Protein AF-A0A1T4MPG1-F1 (afdb_monomer_lite)

pLDDT: mean 83.13, std 18.58, range [31.44, 98.69]

Secondary structure (DSSP, 8-state):
---------------------PPP------HHHH-EEEEEEEEEEEESSEE--EEEEEEEEEE-TTS-EEEEEEEE--TT-SS-EEEEEEEEPPPTTSEEEEEEEEEEEEEETTEEEEEEEEEEEEEETTEEEEEEEEEEEETTEEEEEEEEEEEEE-

Foldseek 3Di:
DDDDDDDDDDDDDDDDDDPPPPDPPPPPDPQVVVFAKFAFWFCWKQKVHTDHIGHGWMWGWDADPVRFIWIKTPFDDDPPAQWTKMAIFPRWDADPQQWTKDKGWQRIWIQHPNDIDGFIWMKTWGDDPQKTKIWTWTWDDDPHDTIIIIIIIIGGGD

Organism: Porphyromonas cangingivalis (NCBI:txid36874)

Sequence (158 aa):
MKLLLFLLSLLPLTLKATPHNPAPSAVIVVTDSLVGRYDGALTRVHMNEDKAPIAGVSSVVSELSDGLLRIQIPPFKVGSMPGAVTVDARGIKVGQDGKFGQKCKDIVKIKIMGLPMSYDGEIVGRFDDGRLIYTVTVRGKIAFKSFVNITTFEGQRS

Radius of gyration: 27.81 Å; chains: 1; bounding box: 76×64×80 Å

Structure (mmCIF, N/CA/C/O backbone):
data_AF-A0A1T4MPG1-F1
#
_entry.id   AF-A0A1T4MPG1-F1
#
loop_
_atom_site.group_PDB
_atom_site.id
_atom_site.type_symbol
_atom_site.label_atom_id
_atom_site.label_alt_id
_atom_site.label_comp_id
_atom_site.label_asym_id
_atom_site.label_entity_id
_atom_site.label_seq_id
_atom_site.pdbx_PDB_ins_code
_atom_site.Cartn_x
_atom_site.Cartn_y
_atom_site.Cartn_z
_atom_site.occupancy
_atom_site.B_iso_or_equiv
_atom_site.auth_seq_id
_atom_site.auth_comp_id
_atom_site.auth_asym_id
_atom_site.auth_atom_id
_atom_site.pdbx_PDB_model_num
ATOM 1 N N . MET A 1 1 ? -52.567 53.173 65.049 1.00 42.06 1 MET A N 1
ATOM 2 C CA . MET A 1 1 ? -51.589 52.306 64.355 1.00 42.06 1 MET A CA 1
ATOM 3 C C . MET A 1 1 ? -52.118 51.974 62.965 1.00 42.06 1 MET A C 1
ATOM 5 O O . MET A 1 1 ? -53.047 51.191 62.850 1.00 42.06 1 MET A O 1
ATOM 9 N N . LYS A 1 2 ? -51.583 52.626 61.928 1.00 44.91 2 LYS A N 1
ATOM 10 C CA . LYS A 1 2 ? -51.773 52.285 60.510 1.00 44.91 2 LYS A CA 1
ATOM 11 C C . LYS A 1 2 ? -50.369 52.232 59.910 1.00 44.91 2 LYS A C 1
ATOM 13 O O . LYS A 1 2 ? -49.687 53.247 59.869 1.00 44.91 2 LYS A O 1
ATOM 18 N N . LEU A 1 3 ? -49.936 51.029 59.568 1.00 31.44 3 LEU A N 1
ATOM 19 C CA . LEU A 1 3 ? -48.623 50.659 59.041 1.00 31.44 3 LEU A CA 1
ATOM 20 C C . LEU A 1 3 ? -48.910 49.384 58.219 1.00 31.44 3 LEU A C 1
ATOM 22 O O . LEU A 1 3 ? -49.664 48.549 58.704 1.00 31.44 3 LEU A O 1
ATOM 26 N N . LEU A 1 4 ? -48.457 49.137 56.997 1.00 39.34 4 LEU A N 1
ATOM 27 C CA . LEU A 1 4 ? -47.388 49.695 56.181 1.00 39.34 4 LEU A CA 1
ATOM 28 C C . LEU A 1 4 ? -47.703 49.286 54.721 1.00 39.34 4 LEU A C 1
ATOM 30 O O . LEU A 1 4 ? -48.181 48.173 54.494 1.00 39.34 4 LEU A O 1
ATOM 34 N N . LEU A 1 5 ? -47.442 50.160 53.743 1.00 38.06 5 LEU A N 1
ATOM 35 C CA . LEU A 1 5 ? -47.439 49.817 52.314 1.00 38.06 5 LEU A CA 1
ATOM 36 C C . LEU A 1 5 ? -46.368 48.743 52.039 1.00 38.06 5 LEU A C 1
ATOM 38 O O . LEU A 1 5 ? -45.201 48.954 52.362 1.00 38.06 5 LEU A O 1
ATOM 42 N N . PHE A 1 6 ? -46.737 47.639 51.386 1.00 41.72 6 PHE A N 1
ATOM 43 C CA . PHE A 1 6 ? -45.778 46.707 50.784 1.00 41.72 6 PHE A CA 1
ATOM 44 C C . PHE A 1 6 ? -45.406 47.208 49.383 1.00 41.72 6 PHE A C 1
ATOM 46 O O . PHE A 1 6 ? -46.203 47.116 48.450 1.00 41.72 6 PHE A O 1
ATOM 53 N N . LEU A 1 7 ? -44.198 47.758 49.240 1.00 39.00 7 LEU A N 1
ATOM 54 C CA . LEU A 1 7 ? -43.586 48.033 47.940 1.00 39.00 7 LEU A CA 1
ATOM 55 C C . LEU A 1 7 ? -42.934 46.739 47.422 1.00 39.00 7 LEU A C 1
ATOM 57 O O . LEU A 1 7 ? -41.990 46.233 48.026 1.00 39.00 7 LEU A O 1
ATOM 61 N N . LEU A 1 8 ? -43.439 46.213 46.304 1.00 42.81 8 LEU A N 1
ATOM 62 C CA . LEU A 1 8 ? -42.801 45.154 45.520 1.00 42.81 8 LEU A CA 1
ATOM 63 C C . LEU A 1 8 ? -41.535 45.729 44.855 1.00 42.81 8 LEU A C 1
ATOM 65 O O . LEU A 1 8 ? -41.642 46.507 43.908 1.00 42.81 8 LEU A O 1
ATOM 69 N N . SER A 1 9 ? -40.340 45.361 45.320 1.00 49.03 9 SER A N 1
ATOM 70 C CA . SER A 1 9 ? -39.100 45.591 44.571 1.00 49.03 9 SER A CA 1
ATOM 71 C C . SER A 1 9 ? -38.749 44.336 43.766 1.00 49.03 9 SER A C 1
ATOM 73 O O . SER A 1 9 ? -38.453 43.275 44.313 1.00 49.03 9 SER A O 1
ATOM 75 N N . LEU A 1 10 ? -38.822 44.451 42.436 1.00 47.56 10 LEU A N 1
ATOM 76 C CA . LEU A 1 10 ? -38.343 43.429 41.507 1.00 47.56 10 LEU A CA 1
ATOM 77 C C . LEU A 1 10 ? -36.810 43.350 41.566 1.00 47.56 10 LEU A C 1
ATOM 79 O O . LEU A 1 10 ? -36.121 44.323 41.266 1.00 47.56 10 LEU A O 1
ATOM 83 N N . LEU A 1 11 ? -36.283 42.172 41.899 1.00 47.53 11 LEU A N 1
ATOM 84 C CA . LEU A 1 11 ? -34.877 41.819 41.696 1.00 47.53 11 LEU A CA 1
ATOM 85 C C . LEU A 1 11 ? -34.651 41.454 40.213 1.00 47.53 11 LEU A C 1
ATOM 87 O O . LEU A 1 11 ? -35.382 40.602 39.702 1.00 47.53 11 LEU A O 1
ATOM 91 N N . PRO A 1 12 ? -33.641 41.996 39.511 1.00 51.34 12 PRO A N 1
ATOM 92 C CA . PRO A 1 12 ? -33.265 41.468 38.204 1.00 51.34 12 PRO A CA 1
ATOM 93 C C . PRO A 1 12 ? -32.453 40.170 38.367 1.00 51.34 12 PRO A C 1
ATOM 95 O O . PRO A 1 12 ? -31.341 40.178 38.898 1.00 51.34 12 PRO A O 1
ATOM 98 N N . LEU A 1 13 ? -32.998 39.046 37.888 1.00 44.28 13 LEU A N 1
ATOM 99 C CA . LEU A 1 13 ? -32.242 37.805 37.687 1.00 44.28 13 LEU A CA 1
ATOM 100 C C . LEU A 1 13 ? -31.206 38.031 36.578 1.00 44.28 13 LEU A C 1
ATOM 102 O O . LEU A 1 13 ? -31.565 38.257 35.424 1.00 44.28 13 LEU A O 1
ATOM 106 N N . THR A 1 14 ? -29.919 37.922 36.901 1.00 50.94 14 THR A N 1
ATOM 107 C CA . THR A 1 14 ? -28.866 37.820 35.886 1.00 50.94 14 THR A CA 1
ATOM 108 C C . THR A 1 14 ? -28.607 36.340 35.589 1.00 50.94 14 THR A C 1
ATOM 110 O O . THR A 1 14 ? -28.060 35.613 36.416 1.00 50.94 14 THR A O 1
ATOM 113 N N . LEU A 1 15 ? -29.018 35.857 34.409 1.00 49.00 15 LEU A N 1
ATOM 114 C CA . LEU A 1 15 ? -28.588 34.545 33.918 1.00 49.00 15 LEU A CA 1
ATOM 115 C C . LEU A 1 15 ? -27.144 34.657 33.410 1.00 49.00 15 LEU A C 1
ATOM 117 O O . LEU A 1 15 ? -26.887 35.250 32.364 1.00 49.00 15 LEU A O 1
ATOM 121 N N . LYS A 1 16 ? -26.192 34.057 34.130 1.00 46.25 16 LYS A N 1
ATOM 122 C CA . LYS A 1 16 ? -24.874 33.738 33.568 1.00 46.25 16 LYS A CA 1
ATOM 123 C C . LYS A 1 16 ? -25.043 32.568 32.600 1.00 46.25 16 LYS A C 1
ATOM 125 O O . LYS A 1 16 ? -25.292 31.447 33.033 1.00 46.25 16 LYS A O 1
ATOM 130 N N . ALA A 1 17 ? -24.882 32.820 31.304 1.00 52.03 17 ALA A N 1
ATOM 131 C CA . ALA A 1 17 ? -24.650 31.754 30.340 1.00 52.03 17 ALA A CA 1
ATOM 132 C C . ALA A 1 17 ? -23.298 31.101 30.666 1.00 52.03 17 ALA A C 1
ATOM 134 O O . ALA A 1 17 ? -22.252 31.750 30.603 1.00 52.03 17 ALA A O 1
ATOM 135 N N . THR A 1 18 ? -23.310 29.833 31.067 1.00 60.75 18 THR A N 1
ATOM 136 C CA . THR A 1 18 ? -22.100 29.013 31.082 1.00 60.75 18 THR A CA 1
ATOM 137 C C . THR A 1 18 ? -21.641 28.806 29.638 1.00 60.75 18 THR A C 1
ATOM 139 O O . THR A 1 18 ? -22.478 28.551 28.769 1.00 60.75 18 THR A O 1
ATOM 142 N N . PRO A 1 19 ? -20.335 28.907 29.338 1.00 47.84 19 PRO A N 1
ATOM 143 C CA . PRO A 1 19 ? -19.840 28.503 28.034 1.00 47.84 19 PRO A CA 1
ATOM 144 C C . PRO A 1 19 ? -20.169 27.019 27.848 1.00 47.84 19 PRO A C 1
ATOM 146 O O . PRO A 1 19 ? -19.723 26.170 28.622 1.00 47.84 19 PRO A O 1
ATOM 149 N N . HIS A 1 20 ? -20.990 26.718 26.842 1.00 50.19 20 HIS A N 1
ATOM 150 C CA . HIS A 1 20 ? -21.161 25.362 26.350 1.00 50.19 20 HIS A CA 1
ATOM 151 C C . HIS A 1 20 ? -19.819 24.953 25.756 1.00 50.19 20 HIS A C 1
ATOM 153 O O . HIS A 1 20 ? -19.484 25.326 24.636 1.00 50.19 20 HIS A O 1
ATOM 159 N N . ASN A 1 21 ? -19.011 24.263 26.550 1.00 56.56 21 ASN A N 1
ATOM 160 C CA . ASN A 1 21 ? -17.857 23.560 26.035 1.00 56.56 21 ASN A CA 1
ATOM 161 C C . ASN A 1 21 ? -18.437 22.367 25.261 1.00 56.56 21 ASN A C 1
ATOM 163 O O . ASN A 1 21 ? -19.018 21.493 25.915 1.00 56.56 21 ASN A O 1
ATOM 167 N N . PRO A 1 22 ? -18.379 22.306 23.915 1.00 56.09 22 PRO A N 1
ATOM 168 C CA . PRO A 1 22 ? -18.668 21.048 23.257 1.00 56.09 22 PRO A CA 1
ATOM 169 C C . PRO A 1 22 ? -17.661 20.041 23.814 1.00 56.09 22 PRO A C 1
ATOM 171 O O . PRO A 1 22 ? -16.447 20.227 23.707 1.00 56.09 22 PRO A O 1
ATOM 174 N N . ALA A 1 23 ? -18.173 19.006 24.483 1.00 58.72 23 ALA A N 1
ATOM 175 C CA . ALA A 1 23 ? -17.385 17.829 24.805 1.00 58.72 23 ALA A CA 1
ATOM 176 C C . ALA A 1 23 ? -16.661 17.377 23.522 1.00 58.72 23 ALA A C 1
ATOM 178 O O . ALA A 1 23 ? -17.233 17.521 22.435 1.00 58.72 23 ALA A O 1
ATOM 179 N N . PRO A 1 24 ? -15.413 16.884 23.615 1.00 49.25 24 PRO A N 1
ATOM 180 C CA . PRO A 1 24 ? -14.663 16.472 22.439 1.00 49.25 24 PRO A CA 1
ATOM 181 C C . PRO A 1 24 ? -15.529 15.510 21.636 1.00 49.25 24 PRO A C 1
ATOM 183 O O . PRO A 1 24 ? -16.023 14.528 22.192 1.00 49.25 24 PRO A O 1
ATOM 186 N N . SER A 1 25 ? -15.756 15.826 20.357 1.00 54.66 25 SER A N 1
ATOM 187 C CA . SER A 1 25 ? -16.447 14.928 19.440 1.00 54.66 25 SER A CA 1
ATOM 188 C C . SER A 1 25 ? -15.811 13.556 19.587 1.00 54.66 25 SER A C 1
ATOM 190 O O . SER A 1 25 ? -14.635 13.380 19.258 1.00 54.66 25 SER A O 1
ATOM 192 N N . ALA A 1 26 ? -16.564 12.609 20.143 1.00 49.31 26 ALA A N 1
ATOM 193 C CA . ALA A 1 26 ? -16.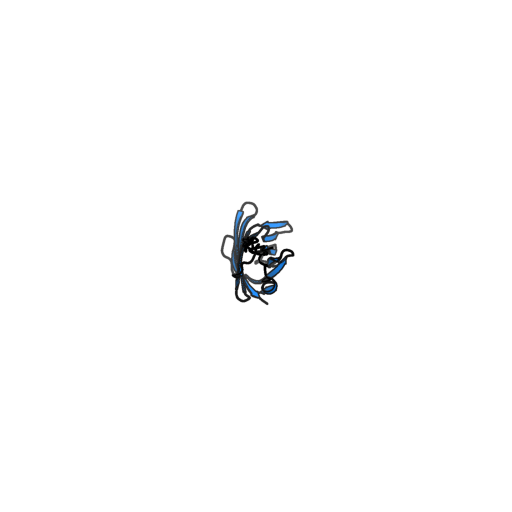137 11.230 20.195 1.00 49.31 26 ALA A CA 1
ATOM 194 C C . ALA A 1 26 ? -15.800 10.825 18.757 1.00 49.31 26 ALA A C 1
ATOM 196 O O . ALA A 1 26 ? -16.632 10.934 17.854 1.00 49.31 26 ALA A O 1
ATOM 197 N N . VAL A 1 27 ? -14.551 10.424 18.532 1.00 47.84 27 VAL A N 1
ATOM 198 C CA . VAL A 1 27 ? -14.139 9.744 17.308 1.00 47.84 27 VAL A CA 1
ATOM 199 C C . VAL A 1 27 ? -14.812 8.376 17.376 1.00 47.84 27 VAL A C 1
ATOM 201 O O . VAL A 1 27 ? -14.271 7.429 17.935 1.00 47.84 27 VAL A O 1
ATOM 204 N N . ILE A 1 28 ? -16.065 8.303 16.930 1.00 46.50 28 ILE A N 1
ATOM 205 C CA . ILE A 1 28 ? -16.837 7.064 16.925 1.00 46.50 28 ILE A CA 1
ATOM 206 C C . ILE A 1 28 ? -16.284 6.199 15.791 1.00 46.50 28 ILE A C 1
ATOM 208 O O . ILE A 1 28 ? -16.567 6.440 14.623 1.00 46.50 28 ILE A O 1
ATOM 212 N N . VAL A 1 29 ? -15.420 5.255 16.168 1.00 50.12 29 VAL A N 1
ATOM 213 C CA . VAL A 1 29 ? -15.364 3.860 15.701 1.00 50.12 29 VAL A CA 1
ATOM 214 C C . VAL A 1 29 ? -15.915 3.641 14.284 1.00 50.12 29 VAL A C 1
ATOM 216 O O . VAL A 1 29 ? -16.982 3.070 14.085 1.00 50.12 29 VAL A O 1
ATOM 219 N N . VAL A 1 30 ? -15.169 4.087 13.274 1.00 55.78 30 VAL A N 1
ATOM 220 C CA . VAL A 1 30 ? -15.274 3.532 11.909 1.00 55.78 30 VAL A CA 1
ATOM 221 C C . VAL A 1 30 ? -14.231 2.416 11.724 1.00 55.78 30 VAL A C 1
ATOM 223 O O . VAL A 1 30 ? -14.314 1.638 10.780 1.00 55.78 30 VAL A O 1
ATOM 226 N N . THR A 1 31 ? -13.280 2.269 12.655 1.00 58.22 31 THR A N 1
ATOM 227 C CA . THR A 1 31 ? -12.103 1.392 12.548 1.00 58.22 31 THR A CA 1
ATOM 228 C C . THR A 1 31 ? -12.450 -0.095 12.454 1.00 58.22 31 THR A C 1
ATOM 230 O O . THR A 1 31 ? -11.947 -0.747 11.540 1.00 58.22 31 THR A O 1
ATOM 233 N N . ASP A 1 32 ? -13.374 -0.620 13.266 1.00 63.50 32 ASP A N 1
ATOM 234 C CA . ASP A 1 32 ? -13.774 -2.045 13.223 1.00 63.50 32 ASP A CA 1
ATOM 235 C C . ASP A 1 32 ? -14.306 -2.488 11.850 1.00 63.50 32 ASP A C 1
ATOM 237 O O . ASP A 1 32 ? -14.058 -3.604 11.382 1.00 63.50 32 ASP A O 1
ATOM 241 N N . SER A 1 33 ? -15.015 -1.596 11.152 1.00 80.94 33 SER A N 1
ATOM 242 C CA . SER A 1 33 ? -15.526 -1.886 9.809 1.00 80.94 33 SER A CA 1
ATOM 243 C C . SER A 1 33 ? -14.431 -1.897 8.736 1.00 80.94 33 SER A C 1
ATOM 245 O O . SER A 1 33 ? -14.623 -2.505 7.686 1.00 80.94 33 SER A O 1
ATOM 247 N N . LEU A 1 34 ? -13.281 -1.268 8.998 1.00 92.12 34 LEU A N 1
ATOM 248 C CA . LEU A 1 34 ? -12.166 -1.139 8.057 1.00 92.12 34 LEU A CA 1
ATOM 249 C C . LEU A 1 34 ? -11.053 -2.162 8.315 1.00 92.12 34 LEU A C 1
ATOM 251 O O . LEU A 1 34 ? -10.333 -2.523 7.382 1.00 92.12 34 LEU A O 1
ATOM 255 N N . VAL A 1 35 ? -10.905 -2.630 9.557 1.00 94.56 35 VAL A N 1
ATOM 256 C CA . VAL A 1 35 ? -9.919 -3.643 9.955 1.00 94.56 35 VAL A CA 1
ATOM 257 C C . VAL A 1 35 ? -10.209 -4.971 9.263 1.00 94.56 35 VAL A C 1
ATOM 259 O O . VAL A 1 35 ? -11.340 -5.450 9.223 1.00 94.56 35 VAL A O 1
ATOM 262 N N . GLY A 1 36 ? -9.178 -5.601 8.714 1.00 95.56 36 GLY A N 1
ATOM 263 C CA . GLY A 1 36 ? -9.318 -6.879 8.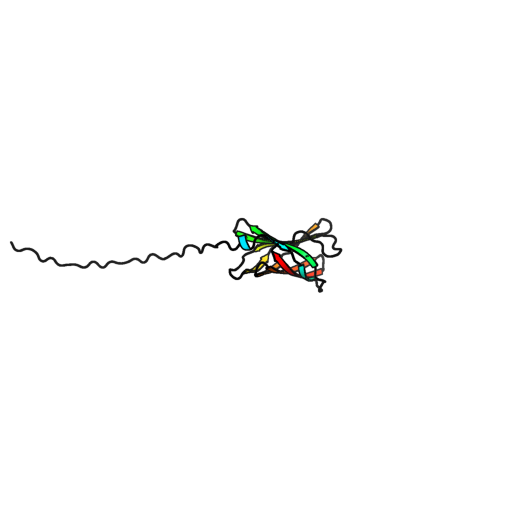033 1.00 95.56 36 GLY A CA 1
ATOM 264 C C . GLY A 1 36 ? -8.308 -7.072 6.918 1.00 95.56 36 GLY A C 1
ATOM 265 O O . GLY A 1 36 ? -7.384 -6.281 6.720 1.00 95.56 36 GLY A O 1
ATOM 266 N N . ARG A 1 37 ? -8.492 -8.167 6.189 1.00 97.19 37 ARG A N 1
ATOM 267 C CA . ARG A 1 37 ? -7.694 -8.510 5.020 1.00 97.19 37 ARG A CA 1
ATOM 268 C C . ARG A 1 37 ? -8.440 -8.093 3.758 1.00 97.19 37 ARG A C 1
ATOM 270 O O . ARG A 1 37 ? -9.640 -8.311 3.653 1.00 97.19 37 ARG A O 1
ATOM 277 N N . TYR A 1 38 ? -7.703 -7.509 2.825 1.00 98.00 38 TYR A N 1
ATOM 278 C CA . TYR A 1 38 ? -8.172 -7.130 1.504 1.00 98.00 38 TYR A CA 1
ATOM 279 C C . TYR A 1 38 ? -7.340 -7.892 0.482 1.00 98.00 38 TYR A C 1
ATOM 281 O O . TYR A 1 38 ? -6.137 -7.643 0.364 1.00 98.00 38 TYR A O 1
ATOM 289 N N . ASP A 1 39 ? -7.957 -8.831 -0.223 1.00 97.69 39 ASP A N 1
ATOM 290 C CA . ASP A 1 39 ? -7.310 -9.603 -1.279 1.00 97.69 39 ASP A CA 1
ATOM 291 C C . ASP A 1 39 ? -7.477 -8.890 -2.625 1.00 97.69 39 ASP A C 1
ATOM 293 O O . ASP A 1 39 ? -8.557 -8.401 -2.966 1.00 97.69 39 ASP A O 1
ATOM 297 N N . GLY A 1 40 ? -6.392 -8.784 -3.390 1.00 96.75 40 GLY A N 1
ATOM 298 C CA . GLY A 1 40 ? -6.400 -7.989 -4.608 1.00 96.75 40 GLY A CA 1
ATOM 299 C C . GLY A 1 40 ? -5.105 -8.031 -5.409 1.00 96.75 40 GLY A C 1
ATOM 300 O O . GLY A 1 40 ? -4.472 -9.079 -5.583 1.00 96.75 40 GLY A O 1
ATOM 301 N N . ALA A 1 41 ? -4.739 -6.876 -5.957 1.00 96.94 41 ALA A N 1
ATOM 302 C CA . ALA A 1 41 ? -3.608 -6.729 -6.857 1.00 96.94 41 ALA A CA 1
ATOM 303 C C . ALA A 1 41 ? -2.934 -5.363 -6.713 1.00 96.94 41 ALA A C 1
ATOM 305 O O . ALA A 1 41 ? -3.542 -4.373 -6.308 1.00 96.94 41 ALA A O 1
ATOM 306 N N . LEU A 1 42 ? -1.671 -5.300 -7.128 1.00 96.75 42 LEU A N 1
ATOM 307 C CA . LEU A 1 42 ? -1.012 -4.048 -7.468 1.00 96.75 42 LEU A CA 1
ATOM 308 C C . LEU A 1 42 ? -1.350 -3.727 -8.926 1.00 96.75 42 LEU A C 1
ATOM 310 O O . LEU A 1 42 ? -0.710 -4.250 -9.839 1.00 96.75 42 LEU A O 1
ATOM 314 N N . THR A 1 43 ? -2.394 -2.924 -9.139 1.00 97.00 43 THR A N 1
ATOM 315 C CA . THR A 1 43 ? -2.951 -2.591 -10.463 1.00 97.00 43 THR A CA 1
ATOM 316 C C . THR A 1 43 ? -2.075 -1.614 -11.237 1.00 97.00 43 THR A C 1
ATOM 318 O O . THR A 1 43 ? -2.063 -1.630 -12.466 1.00 97.00 43 THR A O 1
ATOM 321 N N . ARG A 1 44 ? -1.272 -0.816 -10.526 1.00 95.44 44 ARG A N 1
ATOM 322 C CA . ARG A 1 44 ? -0.210 0.009 -11.104 1.00 95.44 44 ARG A CA 1
ATOM 323 C C . ARG A 1 44 ? 1.093 -0.249 -10.376 1.00 95.44 44 ARG A C 1
ATOM 325 O O . ARG A 1 44 ? 1.139 -0.161 -9.152 1.00 95.44 44 ARG A O 1
ATOM 332 N N . VAL A 1 45 ? 2.159 -0.486 -11.133 1.00 92.19 45 VAL A N 1
ATOM 333 C CA . VAL A 1 45 ? 3.523 -0.587 -10.613 1.00 92.19 45 VAL A CA 1
ATOM 334 C C . VAL A 1 45 ? 4.434 0.225 -11.523 1.00 92.19 45 VAL A C 1
ATOM 336 O O . VAL A 1 45 ? 4.676 -0.151 -12.664 1.00 92.19 45 VAL A O 1
ATOM 339 N N . HIS A 1 46 ? 4.949 1.339 -11.017 1.00 90.12 46 HIS A N 1
ATOM 340 C CA . HIS A 1 46 ? 5.939 2.164 -11.697 1.00 90.12 46 HIS A CA 1
ATOM 341 C C . HIS A 1 46 ? 7.232 2.161 -10.885 1.00 90.12 46 HIS A C 1
ATOM 343 O O . HIS A 1 46 ? 7.224 2.488 -9.699 1.00 90.12 46 HIS A O 1
ATOM 349 N N . MET A 1 47 ? 8.349 1.792 -11.506 1.00 85.44 47 MET A N 1
ATOM 350 C CA . MET A 1 47 ? 9.691 1.809 -10.911 1.00 85.44 47 MET A CA 1
ATOM 351 C C . MET A 1 47 ? 10.669 2.397 -11.924 1.00 85.44 47 MET A C 1
ATOM 353 O O . MET A 1 47 ? 11.395 1.659 -12.588 1.00 85.44 47 MET A O 1
ATOM 357 N N . ASN A 1 48 ? 10.657 3.723 -12.076 1.00 83.25 48 ASN A N 1
ATOM 358 C CA . ASN A 1 48 ? 11.258 4.481 -13.192 1.00 83.25 48 ASN A CA 1
ATOM 359 C C . ASN A 1 48 ? 10.650 4.192 -14.578 1.00 83.25 48 ASN A C 1
ATOM 361 O O . ASN A 1 48 ? 10.696 5.048 -15.453 1.00 83.25 48 ASN A O 1
ATOM 365 N N . GLU A 1 49 ? 10.076 3.009 -14.764 1.00 86.69 49 GLU A N 1
ATOM 366 C CA . GLU A 1 49 ? 9.293 2.583 -15.917 1.00 86.69 49 GLU A CA 1
ATOM 367 C C . GLU A 1 49 ? 8.075 1.788 -15.437 1.00 86.69 49 GLU A C 1
ATOM 369 O O . GLU A 1 49 ? 8.085 1.224 -14.332 1.00 86.69 49 GLU A O 1
ATOM 374 N N . ASP A 1 50 ? 7.028 1.751 -16.256 1.00 91.06 50 ASP A N 1
ATOM 375 C CA . ASP A 1 50 ? 5.832 0.976 -15.946 1.00 91.06 50 ASP A CA 1
ATOM 376 C C . ASP A 1 50 ? 6.118 -0.527 -16.044 1.00 91.06 50 ASP A C 1
ATOM 378 O O . ASP A 1 50 ? 6.856 -1.010 -16.906 1.00 91.06 50 ASP A O 1
ATOM 382 N N . LYS A 1 51 ? 5.540 -1.275 -15.108 1.00 88.88 51 LYS A N 1
ATOM 383 C CA . LYS A 1 51 ? 5.647 -2.727 -14.996 1.00 88.88 51 LYS A CA 1
ATOM 384 C C . LYS A 1 51 ? 4.265 -3.354 -15.099 1.00 88.88 51 LYS A C 1
ATOM 386 O O . LYS A 1 51 ? 3.246 -2.697 -14.889 1.00 88.88 51 LYS A O 1
ATOM 391 N N . ALA A 1 52 ? 4.248 -4.650 -15.399 1.00 91.00 52 ALA A N 1
ATOM 392 C CA . ALA A 1 52 ? 3.018 -5.423 -15.377 1.00 91.00 52 ALA A CA 1
ATOM 393 C C . ALA A 1 52 ? 2.384 -5.403 -13.968 1.00 91.00 52 ALA A C 1
ATOM 395 O O . ALA A 1 52 ? 3.121 -5.438 -12.973 1.00 91.00 52 ALA A O 1
ATOM 396 N N . PRO A 1 53 ? 1.042 -5.378 -13.874 1.00 93.06 53 PRO A N 1
ATOM 397 C CA . PRO A 1 53 ? 0.334 -5.543 -12.611 1.00 93.06 53 PRO A CA 1
ATOM 398 C C . PRO A 1 53 ? 0.705 -6.845 -11.895 1.00 93.06 53 PRO A C 1
ATOM 400 O O . PRO A 1 53 ? 1.057 -7.842 -12.528 1.00 93.06 53 PRO A O 1
ATOM 403 N N . ILE A 1 54 ? 0.582 -6.851 -10.567 1.00 92.56 54 ILE A N 1
ATOM 404 C CA . ILE A 1 54 ? 0.904 -8.014 -9.727 1.00 92.56 54 ILE A CA 1
ATOM 405 C C . ILE A 1 54 ? -0.364 -8.470 -9.013 1.00 92.56 54 ILE A C 1
ATOM 407 O O . ILE A 1 54 ? -0.836 -7.799 -8.100 1.00 92.56 54 ILE A O 1
ATOM 411 N N . ALA A 1 55 ? -0.918 -9.605 -9.435 1.00 93.75 55 ALA A N 1
ATOM 412 C CA . ALA A 1 55 ? -2.107 -10.201 -8.830 1.00 93.75 55 ALA A CA 1
ATOM 413 C C . ALA A 1 55 ? -1.778 -11.022 -7.571 1.00 93.75 55 ALA A C 1
ATOM 415 O O . ALA A 1 55 ? -0.623 -11.381 -7.335 1.00 93.75 55 ALA A O 1
ATOM 416 N N . GLY A 1 56 ? -2.806 -11.348 -6.782 1.00 92.25 56 GLY A N 1
ATOM 417 C CA . GLY A 1 56 ? -2.674 -12.204 -5.598 1.00 92.25 56 GLY A CA 1
ATOM 418 C C . GLY A 1 56 ? -1.926 -11.534 -4.444 1.00 92.25 56 GLY A C 1
ATOM 419 O O . GLY A 1 56 ? -1.284 -12.210 -3.643 1.00 92.25 56 GLY A O 1
ATOM 420 N N . VAL A 1 57 ? -1.973 -10.202 -4.383 1.00 94.56 57 VAL A N 1
ATOM 421 C CA . VAL A 1 57 ? -1.383 -9.408 -3.304 1.00 94.56 57 VAL A CA 1
ATOM 422 C C . VAL A 1 57 ? -2.479 -9.067 -2.310 1.00 94.56 57 VAL A C 1
ATOM 424 O O . VAL A 1 57 ? -3.594 -8.735 -2.703 1.00 94.56 57 VAL A O 1
ATOM 427 N N . SER A 1 58 ? -2.154 -9.101 -1.022 1.00 96.62 58 SER A N 1
ATOM 428 C CA . SER A 1 58 ? -3.124 -8.797 0.025 1.00 96.62 58 SER A CA 1
ATOM 429 C C . SER A 1 58 ? -2.625 -7.689 0.926 1.00 96.62 58 SER A C 1
ATOM 431 O O . SER A 1 58 ? -1.482 -7.717 1.388 1.00 96.62 58 SER A O 1
ATOM 433 N N . SER A 1 59 ? -3.510 -6.740 1.197 1.00 98.00 59 SER A N 1
ATOM 434 C CA . SER A 1 59 ? -3.301 -5.689 2.181 1.00 98.00 59 SER A CA 1
ATOM 435 C C . SER A 1 59 ? -4.043 -6.048 3.463 1.00 98.00 59 SER A C 1
ATOM 437 O O . SER A 1 59 ? -5.191 -6.482 3.436 1.00 98.00 59 SER A O 1
ATOM 439 N N . VAL A 1 60 ? -3.389 -5.878 4.601 1.00 97.94 60 VAL A N 1
ATOM 440 C CA . VAL A 1 60 ? -3.948 -6.091 5.932 1.00 97.94 60 VAL A CA 1
ATOM 441 C C . VAL A 1 60 ? -4.077 -4.738 6.608 1.00 97.94 60 VAL A C 1
ATOM 443 O O . VAL A 1 60 ? -3.105 -3.988 6.710 1.00 97.94 60 VAL A O 1
ATOM 446 N N . VAL A 1 61 ? -5.282 -4.439 7.072 1.00 97.50 61 VAL A N 1
ATOM 447 C CA . VAL A 1 61 ? -5.601 -3.254 7.859 1.00 97.50 61 VAL A CA 1
ATOM 448 C C . VAL A 1 61 ? -5.794 -3.687 9.303 1.00 97.50 61 VAL A C 1
ATOM 450 O O . VAL A 1 61 ? -6.598 -4.573 9.583 1.00 97.50 61 VAL A O 1
ATOM 453 N N . SER A 1 62 ? -5.059 -3.067 10.218 1.00 96.00 62 SER A N 1
ATOM 454 C CA . SER A 1 62 ? -5.157 -3.310 11.659 1.00 96.00 62 SER A CA 1
ATOM 455 C C . SER A 1 62 ? -5.228 -1.991 12.415 1.00 96.00 62 SER A C 1
ATOM 457 O O . SER A 1 62 ? -4.619 -1.010 11.991 1.00 96.00 62 SER A O 1
ATOM 459 N N . GLU A 1 63 ? -5.902 -1.978 13.555 1.00 94.19 63 GLU A N 1
ATOM 460 C CA . GLU A 1 63 ? -5.922 -0.826 14.455 1.00 94.19 63 GLU A CA 1
ATOM 461 C C . GLU A 1 63 ? -4.666 -0.793 15.345 1.00 94.19 63 GLU A C 1
ATOM 463 O O . GLU A 1 63 ? -4.119 -1.831 15.731 1.00 94.19 63 GL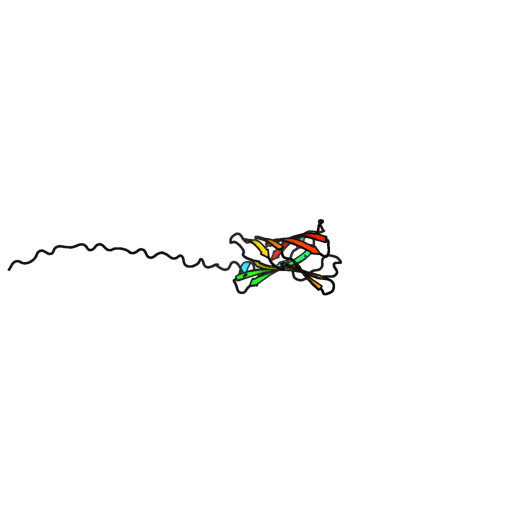U A O 1
ATOM 468 N N . LEU A 1 64 ? -4.164 0.409 15.622 1.00 91.38 64 LEU A N 1
ATOM 469 C CA . LEU A 1 64 ? -3.099 0.688 16.583 1.00 91.38 64 LEU A CA 1
ATOM 470 C C . LEU A 1 64 ? -3.708 1.134 17.920 1.00 91.38 64 LEU A C 1
ATOM 472 O O . LEU A 1 64 ? -4.864 1.531 17.995 1.00 91.38 64 LEU A O 1
ATOM 476 N N . SER A 1 65 ? -2.915 1.121 18.992 1.00 83.69 65 SER A N 1
ATOM 477 C CA . SER A 1 65 ? -3.386 1.448 20.349 1.00 83.69 65 SER A CA 1
ATOM 478 C C . SER A 1 65 ? -3.944 2.868 20.521 1.00 83.69 65 SER A C 1
ATOM 480 O O . SER A 1 65 ? -4.597 3.145 21.520 1.00 83.69 65 SER A O 1
ATOM 482 N N . ASP A 1 66 ? -3.653 3.776 19.590 1.00 84.81 66 ASP A N 1
ATOM 483 C CA . ASP A 1 66 ? -4.131 5.162 19.556 1.00 84.81 66 ASP A CA 1
ATOM 484 C C . ASP A 1 66 ? -5.375 5.358 18.663 1.00 84.81 66 ASP A C 1
ATOM 486 O O . ASP A 1 66 ? -5.785 6.494 18.421 1.00 84.81 66 ASP A O 1
ATOM 490 N N . GLY A 1 67 ? -5.972 4.268 18.164 1.00 84.44 67 GLY A N 1
ATOM 491 C CA . GLY A 1 67 ? -7.130 4.288 17.264 1.00 84.44 67 GLY A CA 1
ATOM 492 C C . GLY A 1 67 ? -6.790 4.645 15.813 1.00 84.44 67 GLY A C 1
ATOM 493 O O . GLY A 1 67 ? -7.686 4.779 14.980 1.00 84.44 67 GLY A O 1
ATOM 494 N N . LEU A 1 68 ? -5.506 4.820 15.476 1.00 92.69 68 LEU A N 1
ATOM 495 C CA . LEU A 1 68 ? -5.069 5.010 14.094 1.00 92.69 68 LEU A CA 1
ATOM 496 C C . LEU A 1 68 ? -4.894 3.667 13.390 1.00 92.69 68 LEU A C 1
ATOM 498 O O . LEU A 1 68 ? -4.628 2.638 14.009 1.00 92.69 68 LEU A O 1
ATOM 502 N N . LEU A 1 69 ? -4.985 3.669 12.063 1.00 95.31 69 LEU A N 1
ATOM 503 C CA . LEU A 1 69 ? -4.830 2.442 11.293 1.00 95.31 69 LEU A CA 1
ATOM 504 C C . LEU A 1 69 ? -3.375 2.193 10.892 1.00 95.31 69 LEU A C 1
ATOM 506 O O . LEU A 1 69 ? -2.561 3.099 10.688 1.00 95.31 69 LEU A O 1
ATOM 510 N N . ARG A 1 70 ? -3.062 0.917 10.717 1.00 96.88 70 ARG A N 1
ATOM 511 C CA . ARG A 1 70 ? -1.888 0.421 10.012 1.00 96.88 70 ARG A CA 1
ATOM 512 C C . ARG A 1 70 ? -2.359 -0.329 8.774 1.00 96.88 70 ARG A C 1
ATOM 514 O O . ARG A 1 70 ? -3.187 -1.224 8.891 1.00 96.88 70 ARG A O 1
ATOM 521 N N . ILE A 1 71 ? -1.823 0.033 7.613 1.00 97.94 71 ILE A N 1
ATOM 522 C CA . ILE A 1 71 ? -2.099 -0.598 6.318 1.00 97.94 71 ILE A CA 1
ATOM 523 C C . ILE A 1 71 ? -0.809 -1.265 5.855 1.00 97.94 71 ILE A C 1
ATOM 525 O O . ILE A 1 71 ? 0.205 -0.593 5.649 1.00 97.94 71 ILE A O 1
ATOM 529 N N . GLN A 1 72 ? -0.834 -2.587 5.720 1.00 97.75 72 GLN A N 1
ATOM 530 C CA . GLN A 1 72 ? 0.356 -3.378 5.450 1.00 97.75 72 GLN A CA 1
ATOM 531 C C . GLN A 1 72 ? 0.149 -4.336 4.278 1.00 97.75 72 GLN A C 1
ATOM 533 O O . GLN A 1 72 ? -0.754 -5.160 4.320 1.00 97.75 72 GLN A O 1
ATOM 538 N N . ILE A 1 73 ? 1.064 -4.340 3.308 1.00 97.12 73 ILE A N 1
ATOM 539 C CA . ILE A 1 73 ? 1.269 -5.511 2.445 1.00 97.12 73 ILE A CA 1
ATOM 540 C C . ILE A 1 73 ? 2.398 -6.331 3.073 1.00 97.12 73 ILE A C 1
ATOM 542 O O . ILE A 1 73 ? 3.522 -5.817 3.164 1.00 97.12 73 ILE A O 1
ATOM 546 N N . PRO A 1 74 ? 2.136 -7.571 3.534 1.00 93.06 74 PRO A N 1
ATOM 547 C CA . PRO A 1 74 ? 3.172 -8.468 4.037 1.00 93.06 74 PRO A CA 1
ATOM 548 C C . PRO A 1 74 ? 4.291 -8.696 3.009 1.00 93.06 74 PRO A C 1
ATOM 550 O O . PRO A 1 74 ? 4.096 -8.421 1.827 1.00 93.06 74 PRO A O 1
ATOM 553 N N . PRO A 1 75 ? 5.457 -9.219 3.422 1.00 90.12 75 PRO A N 1
ATOM 554 C CA . PRO A 1 75 ? 6.573 -9.445 2.512 1.00 90.12 75 PRO A CA 1
ATOM 555 C C . PRO A 1 75 ? 6.160 -10.204 1.242 1.00 90.12 75 PRO A C 1
ATOM 557 O O . PRO A 1 75 ? 5.700 -11.342 1.314 1.00 90.12 75 PRO A O 1
ATOM 560 N N . PHE A 1 76 ? 6.368 -9.587 0.082 1.00 87.06 76 PHE A N 1
ATOM 561 C CA . PHE A 1 76 ? 6.109 -10.177 -1.230 1.00 87.06 76 PHE A CA 1
ATOM 562 C C . PHE A 1 76 ? 7.319 -9.992 -2.146 1.00 87.06 76 PHE A C 1
ATOM 564 O O . PHE A 1 76 ? 8.180 -9.140 -1.908 1.00 87.06 76 PHE A O 1
ATOM 571 N N . LYS A 1 77 ? 7.419 -10.816 -3.191 1.00 82.19 77 LYS A N 1
ATOM 572 C CA . LYS A 1 77 ? 8.485 -10.719 -4.194 1.00 82.19 77 LYS A CA 1
ATOM 573 C C . LYS A 1 77 ? 7.926 -10.194 -5.505 1.00 82.19 77 LYS A C 1
ATOM 575 O O . LYS A 1 77 ? 6.863 -10.618 -5.946 1.00 82.19 77 LYS A O 1
ATOM 580 N N . VAL A 1 78 ? 8.684 -9.308 -6.138 1.00 77.06 78 VAL A N 1
ATOM 581 C CA . VAL A 1 78 ? 8.394 -8.801 -7.479 1.00 77.06 78 VAL A CA 1
ATOM 582 C C . VAL A 1 78 ? 9.364 -9.458 -8.452 1.00 77.06 78 VAL A C 1
ATOM 584 O O . VAL A 1 78 ? 10.566 -9.200 -8.392 1.00 77.06 78 VAL A O 1
ATOM 587 N N . GLY A 1 79 ? 8.856 -10.326 -9.328 1.00 75.00 79 GLY A N 1
ATOM 588 C CA . GLY A 1 79 ? 9.679 -11.070 -10.285 1.00 75.00 79 GLY A CA 1
ATOM 589 C C . GLY A 1 79 ? 10.873 -11.767 -9.618 1.00 75.00 79 GLY A C 1
ATOM 590 O O . GLY A 1 79 ? 10.732 -12.410 -8.579 1.00 75.00 79 GLY A O 1
ATOM 591 N N . SER A 1 80 ? 12.062 -11.588 -10.195 1.00 76.06 80 SER A N 1
ATOM 592 C CA . SER A 1 80 ? 13.316 -12.192 -9.717 1.00 76.06 80 SER A CA 1
ATOM 593 C C . SER A 1 80 ? 14.073 -11.336 -8.691 1.00 76.06 80 SER A C 1
ATOM 595 O O . SER A 1 80 ? 15.287 -11.481 -8.551 1.00 76.06 80 SER A O 1
ATOM 597 N N . MET A 1 81 ? 13.403 -10.408 -7.995 1.00 72.19 81 MET A N 1
ATOM 598 C CA . MET A 1 81 ? 14.077 -9.534 -7.033 1.00 72.19 81 MET A CA 1
ATOM 599 C C . MET A 1 81 ? 14.743 -10.371 -5.917 1.00 72.19 81 MET A C 1
ATOM 601 O O . MET A 1 81 ? 14.082 -11.219 -5.307 1.00 72.19 81 MET A O 1
ATOM 605 N N . PRO A 1 82 ? 16.032 -10.134 -5.593 1.00 70.12 82 PRO A N 1
ATOM 606 C CA . PRO A 1 82 ? 16.784 -10.914 -4.598 1.00 70.12 82 PRO A CA 1
ATOM 607 C C . PRO A 1 82 ? 16.355 -10.638 -3.143 1.00 70.12 82 PRO A C 1
ATOM 609 O O . PRO A 1 82 ? 17.049 -11.004 -2.197 1.00 70.12 82 PRO A O 1
ATOM 612 N N . GLY A 1 83 ? 15.216 -9.975 -2.954 1.00 80.62 83 GLY A N 1
ATOM 613 C CA . GLY A 1 83 ? 14.694 -9.521 -1.680 1.00 80.62 83 GLY A CA 1
ATOM 614 C C . GLY A 1 83 ? 13.176 -9.445 -1.700 1.00 80.62 83 GLY A C 1
ATOM 615 O O . GLY A 1 83 ? 12.564 -9.353 -2.764 1.00 80.62 83 GLY A O 1
ATOM 616 N N . ALA A 1 84 ? 12.575 -9.490 -0.514 1.00 86.62 84 ALA A N 1
ATOM 617 C CA . ALA A 1 84 ? 11.155 -9.211 -0.354 1.00 86.62 84 ALA A CA 1
ATOM 618 C C . ALA A 1 84 ? 10.937 -7.714 -0.113 1.00 86.62 84 ALA A C 1
ATOM 620 O O . ALA A 1 84 ? 11.757 -7.047 0.529 1.00 86.62 84 ALA A O 1
ATOM 621 N N . VAL A 1 85 ? 9.813 -7.219 -0.613 1.00 88.50 85 VAL A N 1
ATOM 622 C CA . VAL A 1 85 ? 9.308 -5.867 -0.399 1.00 88.50 85 VAL A CA 1
ATOM 623 C C . VAL A 1 85 ? 8.143 -5.951 0.576 1.00 88.50 85 VAL A C 1
ATOM 625 O O . VAL A 1 85 ? 7.340 -6.875 0.523 1.00 88.50 85 VAL A O 1
ATOM 628 N N . THR A 1 86 ? 8.065 -5.003 1.496 1.00 93.56 86 THR A N 1
ATOM 629 C CA . THR A 1 86 ? 6.935 -4.821 2.411 1.00 93.56 86 THR A CA 1
ATOM 630 C C . THR A 1 86 ? 6.448 -3.388 2.274 1.00 93.56 86 THR A C 1
ATOM 632 O O . THR A 1 86 ? 7.267 -2.472 2.187 1.00 93.56 86 THR A O 1
ATOM 635 N N . VAL A 1 87 ? 5.130 -3.201 2.290 1.00 96.50 87 VAL A N 1
ATOM 636 C CA . VAL A 1 87 ? 4.508 -1.887 2.492 1.00 96.50 87 VAL A CA 1
ATOM 637 C C . VAL A 1 87 ? 3.964 -1.867 3.915 1.00 96.50 87 VAL A C 1
ATOM 639 O O . VAL A 1 87 ? 3.271 -2.800 4.299 1.00 96.50 87 VAL A O 1
ATOM 642 N N . ASP A 1 88 ? 4.303 -0.859 4.710 1.00 97.25 88 ASP A N 1
ATOM 643 C CA . ASP A 1 88 ? 3.979 -0.756 6.136 1.00 97.25 88 ASP A CA 1
ATOM 644 C C . ASP A 1 88 ? 3.651 0.699 6.498 1.00 97.25 88 ASP A C 1
ATOM 646 O O . ASP A 1 88 ? 4.472 1.427 7.055 1.00 97.25 88 ASP A O 1
ATOM 650 N N . ALA A 1 89 ? 2.449 1.144 6.138 1.00 97.62 89 ALA A N 1
ATOM 651 C CA . ALA A 1 89 ? 1.973 2.486 6.437 1.00 97.62 89 ALA A CA 1
ATOM 652 C C . ALA A 1 89 ? 1.317 2.501 7.824 1.00 97.62 89 ALA A C 1
ATOM 654 O O . ALA A 1 89 ? 0.384 1.742 8.083 1.00 97.62 89 ALA A O 1
ATOM 655 N N . ARG A 1 90 ? 1.808 3.343 8.737 1.00 96.75 90 ARG A N 1
ATOM 656 C CA . ARG A 1 90 ? 1.372 3.383 10.144 1.00 96.75 90 ARG A CA 1
ATOM 657 C C . ARG A 1 90 ? 0.840 4.760 10.518 1.00 96.75 90 ARG A C 1
ATOM 659 O O . ARG A 1 90 ? 1.285 5.763 9.961 1.00 96.75 90 ARG A O 1
ATOM 666 N N . GLY A 1 91 ? -0.064 4.791 11.496 1.00 95.19 91 GLY A N 1
ATOM 667 C CA . GLY A 1 91 ? -0.650 6.031 12.006 1.00 95.19 91 GLY A CA 1
ATOM 668 C C . GLY A 1 91 ? -1.602 6.679 11.002 1.00 95.19 91 GLY A C 1
ATOM 669 O O . GLY A 1 91 ? -1.628 7.903 10.891 1.00 95.19 91 GLY A O 1
ATOM 670 N N . ILE A 1 92 ? -2.314 5.872 10.212 1.00 96.19 92 ILE A N 1
ATOM 671 C CA . ILE A 1 92 ? -3.196 6.355 9.154 1.00 96.19 92 ILE A CA 1
ATOM 672 C C . ILE A 1 92 ? -4.476 6.909 9.761 1.00 96.19 92 ILE A C 1
ATOM 674 O O . ILE A 1 92 ? -5.226 6.184 10.419 1.00 96.19 92 ILE A O 1
ATOM 678 N N . LYS A 1 93 ? -4.733 8.193 9.500 1.00 94.31 93 LYS A N 1
ATOM 679 C CA . LYS A 1 93 ? -5.993 8.849 9.847 1.00 94.31 93 LYS A CA 1
ATOM 680 C C . LYS A 1 93 ? -6.939 8.802 8.651 1.00 94.31 93 LYS A C 1
ATOM 682 O O . LYS A 1 93 ? -6.628 9.341 7.591 1.00 94.31 93 LYS A O 1
ATOM 687 N N . VAL A 1 94 ? -8.100 8.183 8.843 1.00 93.31 94 VAL A N 1
ATOM 688 C CA . VAL A 1 94 ? -9.150 8.089 7.822 1.00 93.31 94 VAL A CA 1
ATOM 689 C C . VAL A 1 94 ? -10.220 9.143 8.103 1.00 93.31 94 VAL A C 1
ATOM 691 O O . VAL A 1 94 ? -10.665 9.303 9.239 1.00 93.31 94 VAL A O 1
ATOM 694 N N . GLY A 1 95 ? -10.587 9.905 7.076 1.00 91.44 95 GLY A N 1
ATOM 695 C CA . GLY A 1 95 ? -11.693 10.853 7.119 1.00 91.44 95 GLY A CA 1
ATOM 696 C C . GLY A 1 95 ? -13.048 10.146 7.144 1.00 91.44 95 GLY A C 1
ATOM 697 O O . GLY A 1 95 ? -13.165 8.973 6.800 1.00 91.44 95 GLY A O 1
ATOM 698 N N . GLN A 1 96 ? -14.102 10.873 7.517 1.00 89.31 96 GLN A N 1
ATOM 699 C CA . GLN A 1 96 ? -15.472 10.334 7.515 1.00 89.31 96 GLN A CA 1
ATOM 700 C C . GLN A 1 96 ? -15.954 9.917 6.116 1.00 89.31 96 GLN A C 1
ATOM 702 O O . GLN A 1 96 ? -16.846 9.089 5.995 1.00 89.31 96 GLN A O 1
ATOM 707 N N . ASP A 1 97 ? -15.344 10.463 5.063 1.00 90.19 97 ASP A N 1
ATOM 708 C CA . ASP A 1 97 ? -15.587 10.101 3.666 1.00 90.19 97 ASP A CA 1
ATOM 709 C C . ASP A 1 97 ? -14.795 8.860 3.212 1.00 90.19 97 ASP A C 1
ATOM 711 O O . ASP A 1 97 ? -14.725 8.571 2.018 1.00 90.19 97 ASP A O 1
ATOM 715 N N . GLY A 1 98 ? -14.151 8.156 4.149 1.00 92.25 98 GLY A N 1
ATOM 716 C CA . GLY A 1 98 ? -13.355 6.960 3.893 1.00 92.25 98 GLY A CA 1
ATOM 717 C C . GLY A 1 98 ? -11.987 7.236 3.270 1.00 92.25 98 GLY A C 1
ATOM 718 O O . GLY A 1 98 ? -11.247 6.286 3.010 1.00 92.25 98 GLY A O 1
ATOM 719 N N . LYS A 1 99 ? -11.616 8.500 3.020 1.00 96.69 99 LYS A N 1
ATOM 720 C CA . LYS A 1 99 ? -10.343 8.858 2.380 1.00 96.69 99 LYS A CA 1
ATOM 721 C C . LYS A 1 99 ? -9.227 9.056 3.396 1.00 96.69 99 LYS A C 1
ATOM 723 O O . LYS A 1 99 ? -9.452 9.443 4.539 1.00 96.69 99 LYS A O 1
ATOM 728 N N . PHE A 1 100 ? -7.997 8.835 2.955 1.00 97.38 100 PHE A N 1
ATOM 729 C CA . PHE A 1 100 ? -6.795 9.102 3.736 1.00 97.38 100 PHE A CA 1
ATOM 730 C C . PHE A 1 100 ? -5.658 9.574 2.832 1.00 97.38 100 PHE A C 1
ATOM 732 O O . PHE A 1 100 ? -5.593 9.241 1.648 1.00 97.38 100 PHE A O 1
ATOM 739 N N . GLY A 1 101 ? -4.753 10.363 3.401 1.00 97.81 101 GLY A N 1
ATOM 740 C CA . GLY A 1 101 ? -3.629 10.944 2.682 1.00 97.81 101 GLY A CA 1
ATOM 741 C C . GLY A 1 101 ? -2.598 11.490 3.652 1.00 97.81 101 GLY A C 1
ATOM 742 O O . GLY A 1 101 ? -2.911 12.404 4.411 1.00 97.81 101 GLY A O 1
ATOM 743 N N . GLN A 1 102 ? -1.388 10.933 3.659 1.00 97.62 102 GLN A N 1
ATOM 744 C CA . GLN A 1 102 ? -0.310 11.416 4.524 1.00 97.62 102 GLN A CA 1
ATOM 745 C C . GLN A 1 102 ? 1.070 10.918 4.095 1.00 97.62 102 GLN A C 1
ATOM 747 O O . GLN A 1 102 ? 1.216 9.930 3.375 1.00 97.62 102 GLN A O 1
ATOM 752 N N . LYS A 1 103 ? 2.102 11.589 4.614 1.00 97.81 103 LYS A N 1
ATOM 753 C CA . LYS A 1 103 ? 3.477 11.091 4.578 1.00 97.81 103 LYS A CA 1
ATOM 754 C C . LYS A 1 103 ? 3.696 10.093 5.711 1.00 97.81 103 LYS A C 1
ATOM 756 O O . LYS A 1 103 ? 3.280 10.332 6.843 1.00 97.81 103 LYS A O 1
ATOM 761 N N . CYS A 1 104 ? 4.392 9.009 5.409 1.00 97.25 104 CYS A N 1
ATOM 762 C CA . CYS A 1 104 ? 4.754 7.960 6.349 1.00 97.25 104 CYS A CA 1
ATOM 763 C C . CYS A 1 104 ? 6.265 7.745 6.314 1.00 97.25 104 CYS A C 1
ATOM 765 O O . CYS A 1 104 ? 6.868 7.685 5.238 1.00 97.25 104 CYS A O 1
ATOM 767 N N . LYS A 1 105 ? 6.858 7.591 7.499 1.00 96.75 105 LYS A N 1
ATOM 768 C CA . LYS A 1 105 ? 8.243 7.140 7.619 1.00 96.75 105 LYS A CA 1
ATOM 769 C C . LYS A 1 105 ? 8.344 5.638 7.395 1.00 96.75 105 LYS A C 1
ATOM 771 O O . LYS A 1 105 ? 7.440 4.911 7.805 1.00 96.75 105 LYS A O 1
ATOM 776 N N . ASP A 1 106 ? 9.429 5.195 6.765 1.00 95.38 106 ASP A N 1
ATOM 777 C CA . ASP A 1 106 ? 9.751 3.776 6.549 1.00 95.38 106 ASP A CA 1
ATOM 778 C C . ASP A 1 106 ? 8.600 2.944 5.936 1.00 95.38 106 ASP A C 1
ATOM 780 O O . ASP A 1 106 ? 8.439 1.761 6.251 1.00 95.38 106 ASP A O 1
ATOM 784 N N . ILE A 1 107 ? 7.783 3.554 5.068 1.00 96.81 107 ILE A N 1
ATOM 785 C CA . ILE A 1 107 ? 6.584 2.920 4.499 1.00 96.81 107 ILE A CA 1
ATOM 786 C C . ILE A 1 107 ? 6.923 1.763 3.565 1.00 96.81 107 ILE A C 1
ATOM 788 O O . ILE A 1 107 ? 6.169 0.797 3.499 1.00 96.81 107 ILE A O 1
ATOM 792 N N . VAL A 1 108 ? 8.046 1.828 2.849 1.00 94.44 108 VAL A N 1
ATOM 793 C CA . VAL A 1 108 ? 8.534 0.709 2.037 1.00 94.44 108 VAL A CA 1
ATOM 794 C C . VAL A 1 108 ? 9.798 0.164 2.667 1.00 94.44 108 VAL A C 1
ATOM 796 O O . VAL A 1 108 ? 10.772 0.891 2.853 1.00 94.44 108 VAL A O 1
ATOM 799 N N . LYS A 1 109 ? 9.790 -1.136 2.961 1.00 92.50 109 LYS A N 1
ATOM 800 C CA . LYS A 1 109 ? 10.933 -1.863 3.514 1.00 92.50 109 LYS A CA 1
ATOM 801 C C . LYS A 1 109 ? 11.361 -2.937 2.534 1.00 92.50 109 LYS A C 1
ATOM 803 O O . LYS A 1 109 ? 10.536 -3.705 2.041 1.00 92.50 109 LYS A O 1
ATOM 808 N N . ILE A 1 110 ? 12.656 -2.994 2.266 1.00 88.31 110 ILE A N 1
ATOM 809 C CA . ILE A 1 110 ? 13.263 -3.960 1.359 1.00 88.31 110 ILE A CA 1
ATOM 810 C C . ILE A 1 110 ? 14.430 -4.606 2.089 1.00 88.31 110 ILE A C 1
ATOM 812 O O . ILE A 1 110 ? 15.225 -3.926 2.733 1.00 88.31 110 ILE A O 1
ATOM 816 N N . LYS A 1 111 ? 14.556 -5.925 1.972 1.00 82.50 111 LYS A N 1
ATOM 817 C CA . LYS A 1 111 ? 15.735 -6.647 2.455 1.00 82.50 111 LYS A CA 1
ATOM 818 C C . LYS A 1 111 ? 16.483 -7.229 1.267 1.00 82.50 111 LYS A C 1
ATOM 820 O O . LYS A 1 111 ? 16.023 -8.210 0.693 1.00 82.50 111 LYS A O 1
ATOM 825 N N . ILE A 1 112 ? 17.619 -6.637 0.901 1.00 77.81 112 ILE A N 1
ATOM 826 C CA . ILE A 1 112 ? 18.462 -7.108 -0.210 1.00 77.81 112 ILE A CA 1
ATOM 827 C C . ILE A 1 112 ? 19.733 -7.715 0.370 1.00 77.81 112 ILE A C 1
ATOM 829 O O . ILE A 1 112 ? 20.459 -7.036 1.086 1.00 77.81 112 ILE A O 1
ATOM 833 N N . MET A 1 113 ? 19.996 -8.995 0.079 1.00 76.44 113 MET A N 1
ATOM 834 C CA . MET A 1 113 ? 21.208 -9.706 0.532 1.00 76.44 113 MET A CA 1
ATOM 835 C C . MET A 1 113 ? 21.499 -9.544 2.039 1.00 76.44 113 MET A C 1
ATOM 837 O O . MET A 1 113 ? 22.643 -9.426 2.461 1.00 76.44 113 MET A O 1
ATOM 841 N N . GLY A 1 114 ? 20.451 -9.499 2.866 1.00 75.25 114 GLY A N 1
ATOM 842 C CA . GLY A 1 114 ? 20.578 -9.337 4.317 1.00 75.25 114 GLY A CA 1
ATOM 843 C C . GLY A 1 114 ? 20.602 -7.891 4.821 1.00 75.25 114 GLY A C 1
ATOM 844 O O . GLY A 1 114 ? 20.312 -7.690 5.998 1.00 75.25 114 GLY A O 1
ATOM 845 N N . LEU A 1 115 ? 20.833 -6.896 3.959 1.00 82.31 115 LEU A N 1
ATOM 846 C CA . LEU A 1 115 ? 20.831 -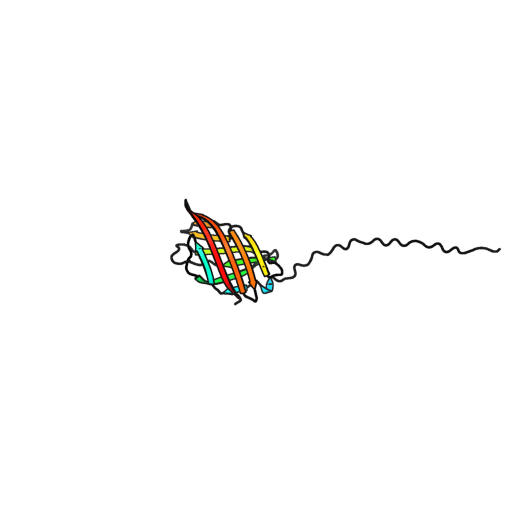5.481 4.333 1.00 82.31 115 LEU A CA 1
ATOM 847 C C . LEU A 1 115 ? 19.400 -4.916 4.319 1.00 82.31 115 LEU A C 1
ATOM 849 O O . LEU A 1 115 ? 18.742 -4.948 3.269 1.00 82.31 115 LEU A O 1
ATOM 853 N N . PRO A 1 116 ? 18.886 -4.422 5.461 1.00 86.44 116 PRO A N 1
ATOM 854 C CA . PRO A 1 116 ? 17.603 -3.742 5.500 1.00 86.44 116 PRO A CA 1
ATOM 855 C C . PRO A 1 116 ? 17.739 -2.335 4.914 1.00 86.44 116 PRO A C 1
ATOM 857 O O . PRO A 1 116 ? 18.643 -1.581 5.265 1.00 86.44 116 PRO A O 1
ATOM 860 N N . MET A 1 117 ? 16.809 -1.978 4.040 1.00 89.25 117 MET A N 1
ATOM 861 C CA . MET A 1 117 ? 16.631 -0.625 3.530 1.00 89.25 117 MET A CA 1
ATOM 862 C C . MET A 1 117 ? 15.184 -0.212 3.746 1.00 89.25 117 MET A C 1
ATOM 864 O O . MET A 1 117 ? 14.265 -1.008 3.527 1.00 89.25 117 MET A O 1
ATOM 868 N N . SER A 1 118 ? 14.984 1.032 4.152 1.00 92.94 118 SER A N 1
ATOM 869 C CA . SER A 1 118 ? 13.664 1.615 4.326 1.00 92.94 118 SER A CA 1
ATOM 870 C C . SER A 1 118 ? 13.580 2.966 3.637 1.00 92.94 118 SER A C 1
ATOM 872 O O . SER A 1 118 ? 14.574 3.679 3.486 1.00 92.94 118 SER A O 1
ATOM 874 N N . TYR A 1 119 ? 12.381 3.277 3.159 1.00 94.56 119 TYR A N 1
ATOM 875 C CA . TYR A 1 119 ? 12.103 4.511 2.450 1.00 94.56 119 TYR A CA 1
ATOM 876 C C . TYR A 1 119 ? 10.844 5.158 2.995 1.00 94.56 119 TYR A C 1
ATOM 878 O O . TYR A 1 119 ? 9.794 4.516 3.100 1.00 94.56 119 TYR A O 1
ATOM 886 N N . ASP A 1 120 ? 10.958 6.449 3.275 1.00 96.81 120 ASP A N 1
ATOM 887 C CA . ASP A 1 120 ? 9.822 7.322 3.518 1.00 96.81 120 ASP A CA 1
ATOM 888 C C . ASP A 1 120 ? 9.010 7.493 2.233 1.00 96.81 120 ASP A C 1
ATOM 890 O O . ASP A 1 120 ? 9.521 7.408 1.110 1.00 96.81 120 ASP A O 1
ATOM 894 N N . GLY A 1 121 ? 7.723 7.768 2.392 1.00 97.50 121 GLY A N 1
ATOM 895 C CA . GLY A 1 121 ? 6.839 7.943 1.256 1.00 97.50 121 GLY A CA 1
ATOM 896 C C . GLY A 1 121 ? 5.530 8.599 1.626 1.00 97.50 121 GLY A C 1
ATOM 897 O O . GLY A 1 121 ? 5.306 9.031 2.754 1.00 97.50 121 GLY A O 1
ATOM 898 N N . GLU A 1 122 ? 4.667 8.683 0.634 1.00 98.31 122 GLU A N 1
ATOM 899 C CA . GLU A 1 122 ? 3.317 9.202 0.753 1.00 98.31 122 GLU A CA 1
ATOM 900 C C . GLU A 1 122 ? 2.333 8.096 0.404 1.00 98.31 122 GLU A C 1
ATOM 902 O O . GLU A 1 122 ? 2.555 7.342 -0.545 1.00 98.31 122 GLU A O 1
ATOM 907 N N . ILE A 1 123 ? 1.254 8.006 1.171 1.00 98.62 123 ILE A N 1
ATOM 908 C CA . ILE A 1 123 ? 0.131 7.128 0.883 1.00 98.62 123 ILE A CA 1
ATOM 909 C C . ILE A 1 123 ? -1.127 7.970 0.741 1.00 98.62 123 ILE A C 1
ATOM 911 O O . ILE A 1 1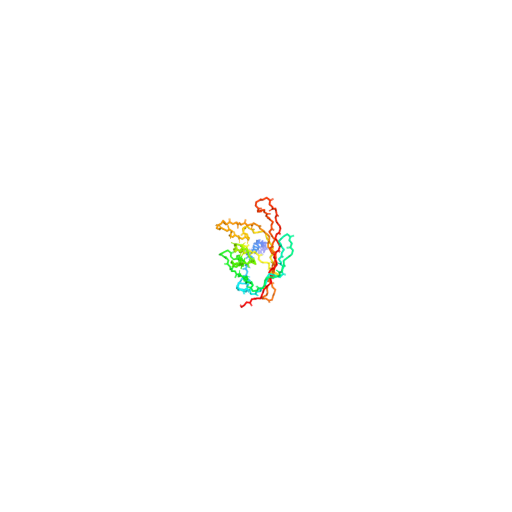23 ? -1.421 8.797 1.603 1.00 98.62 123 ILE A O 1
ATOM 915 N N . VAL A 1 124 ? -1.862 7.750 -0.345 1.00 98.69 124 VAL A N 1
ATOM 916 C CA . VAL A 1 124 ? -3.165 8.369 -0.602 1.00 98.69 124 VAL A CA 1
ATOM 917 C C . VAL A 1 124 ? -4.127 7.278 -1.024 1.00 98.69 124 VAL A C 1
ATOM 919 O O . VAL A 1 124 ? -3.816 6.493 -1.918 1.00 98.69 124 VAL A O 1
ATOM 922 N N . GLY A 1 125 ? -5.291 7.214 -0.398 1.00 98.38 125 GLY A N 1
ATOM 923 C CA . GLY A 1 125 ? -6.240 6.152 -0.671 1.00 98.38 125 GLY A CA 1
ATOM 924 C C . GLY A 1 125 ? -7.619 6.406 -0.106 1.00 98.38 125 GLY A C 1
ATOM 925 O O . GLY A 1 125 ? -7.941 7.494 0.378 1.00 98.38 125 GLY A O 1
ATOM 926 N N . ARG A 1 126 ? -8.451 5.379 -0.228 1.00 97.81 126 ARG A N 1
ATOM 927 C CA . ARG A 1 126 ? -9.828 5.374 0.236 1.00 97.81 126 ARG A CA 1
ATOM 928 C C . ARG A 1 126 ? -10.320 3.961 0.510 1.00 97.81 126 ARG A C 1
ATOM 930 O O . ARG A 1 126 ? -9.894 3.007 -0.146 1.00 97.81 126 ARG A O 1
ATOM 937 N N . PHE A 1 127 ? -11.267 3.876 1.427 1.00 96.50 127 PHE A N 1
ATOM 938 C CA . PHE A 1 127 ? -12.179 2.751 1.559 1.00 96.50 127 PHE A CA 1
ATOM 939 C C . PHE A 1 127 ? -13.478 3.082 0.821 1.00 96.50 127 PHE A C 1
ATOM 941 O O . PHE A 1 127 ? -13.966 4.208 0.901 1.00 96.50 127 PHE A O 1
ATOM 948 N N . ASP A 1 128 ? -14.003 2.127 0.062 1.00 92.44 128 ASP A N 1
ATOM 949 C CA . ASP A 1 128 ? -15.173 2.304 -0.797 1.00 92.44 128 ASP A CA 1
ATOM 950 C C . ASP A 1 128 ? -15.935 0.984 -0.898 1.00 92.44 128 ASP A C 1
ATOM 952 O O . ASP A 1 128 ? -15.467 0.075 -1.574 1.00 92.44 128 ASP A O 1
ATOM 956 N N . ASP A 1 129 ? -17.061 0.860 -0.195 1.00 88.25 129 ASP A N 1
ATOM 957 C CA . ASP A 1 129 ? -17.939 -0.322 -0.244 1.00 88.25 129 ASP A CA 1
ATOM 958 C C . ASP A 1 129 ? -17.199 -1.670 -0.063 1.00 88.25 129 ASP A C 1
ATOM 960 O O . ASP A 1 129 ? -17.196 -2.562 -0.913 1.00 88.25 129 ASP A O 1
ATOM 964 N N . GLY A 1 130 ? -16.447 -1.792 1.038 1.00 91.31 130 GLY A N 1
ATOM 965 C CA . GLY A 1 130 ? -15.642 -2.987 1.327 1.00 91.31 130 GLY A C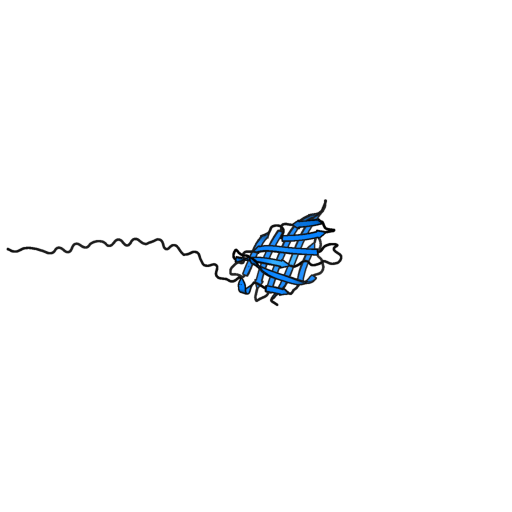A 1
ATOM 966 C C . GLY A 1 130 ? -14.392 -3.150 0.451 1.00 91.31 130 GLY A C 1
ATOM 967 O O . GLY A 1 130 ? -13.650 -4.117 0.621 1.00 91.31 130 GLY A O 1
ATOM 968 N N . ARG A 1 131 ? -14.110 -2.205 -0.449 1.00 96.56 131 ARG A N 1
ATOM 969 C CA . ARG A 1 131 ? -12.887 -2.155 -1.251 1.00 96.56 131 ARG A CA 1
ATOM 970 C C . ARG A 1 131 ? -11.870 -1.206 -0.628 1.00 96.56 131 ARG A C 1
ATOM 972 O O . ARG A 1 131 ? -12.215 -0.114 -0.180 1.00 96.56 131 ARG A O 1
ATOM 979 N N . LEU A 1 132 ? -10.601 -1.591 -0.665 1.00 98.25 132 LEU A N 1
ATOM 980 C CA . LEU A 1 132 ? -9.467 -0.745 -0.309 1.00 98.25 132 LEU A CA 1
ATOM 981 C C . LEU A 1 132 ? -8.689 -0.399 -1.576 1.00 98.25 132 LEU A C 1
ATOM 983 O O . LEU A 1 132 ? -8.200 -1.288 -2.273 1.00 98.25 132 LEU A O 1
ATOM 987 N N . ILE A 1 133 ? -8.553 0.898 -1.846 1.00 98.44 133 ILE A N 1
ATOM 988 C CA . ILE A 1 133 ? -7.746 1.418 -2.949 1.00 98.44 133 ILE A CA 1
ATOM 989 C C . ILE A 1 133 ? -6.757 2.429 -2.391 1.00 98.44 133 ILE A C 1
ATOM 991 O O . ILE A 1 133 ? -7.160 3.394 -1.743 1.00 98.44 133 ILE A O 1
ATOM 995 N N . TYR A 1 134 ? -5.469 2.265 -2.673 1.00 98.62 134 TYR A N 1
ATOM 996 C CA . TYR A 1 134 ? -4.480 3.280 -2.319 1.00 98.62 134 TYR A CA 1
ATOM 997 C C . TYR A 1 134 ? -3.292 3.286 -3.262 1.00 98.62 134 TYR A C 1
ATOM 999 O O . TYR A 1 134 ? -2.949 2.283 -3.875 1.00 98.62 134 TYR A O 1
ATOM 1007 N N . THR A 1 135 ? -2.627 4.432 -3.330 1.00 98.62 135 THR A N 1
ATOM 1008 C CA . THR A 1 135 ? -1.356 4.611 -4.017 1.00 98.62 135 THR A CA 1
ATOM 1009 C C . THR A 1 135 ? -0.279 4.974 -3.011 1.00 98.62 135 THR A C 1
ATOM 1011 O O . THR A 1 135 ? -0.444 5.906 -2.227 1.00 98.62 135 THR A O 1
ATOM 1014 N N . VAL A 1 136 ? 0.835 4.248 -3.058 1.00 98.31 136 VAL A N 1
ATOM 1015 C CA . VAL A 1 136 ? 2.073 4.585 -2.359 1.00 98.31 136 VAL A CA 1
ATOM 1016 C C . VAL A 1 136 ? 3.041 5.206 -3.352 1.00 98.31 136 VAL A C 1
ATOM 1018 O O . VAL A 1 136 ? 3.320 4.624 -4.400 1.00 98.31 136 VAL A O 1
ATOM 1021 N N . THR A 1 137 ? 3.568 6.377 -3.008 1.00 97.75 137 THR A N 1
ATOM 1022 C CA . THR A 1 137 ? 4.637 7.043 -3.752 1.00 97.75 137 THR A CA 1
ATOM 1023 C C . THR A 1 137 ? 5.883 7.134 -2.889 1.00 97.75 137 THR A C 1
ATOM 1025 O O . THR A 1 137 ? 5.869 7.741 -1.819 1.00 97.75 137 THR A O 1
ATOM 1028 N N . VAL A 1 138 ? 6.984 6.581 -3.383 1.00 95.62 138 VAL A N 1
ATOM 1029 C CA . VAL A 1 138 ? 8.300 6.647 -2.750 1.00 95.62 138 VAL A CA 1
ATOM 1030 C C . VAL A 1 138 ? 9.284 7.285 -3.715 1.00 95.62 138 VAL A C 1
ATOM 1032 O O . VAL A 1 138 ? 9.312 6.980 -4.907 1.00 95.62 138 VAL A O 1
ATOM 1035 N N . ARG A 1 139 ? 10.126 8.169 -3.186 1.00 93.06 139 ARG A N 1
ATOM 1036 C CA . ARG A 1 139 ? 11.279 8.717 -3.898 1.00 93.06 139 ARG A CA 1
ATOM 1037 C C . ARG A 1 139 ? 12.508 8.413 -3.070 1.00 93.06 139 ARG A C 1
ATOM 1039 O O . ARG A 1 139 ? 12.526 8.690 -1.876 1.00 93.06 139 ARG A O 1
ATOM 1046 N N . GLY A 1 140 ? 13.519 7.838 -3.695 1.00 87.88 140 GLY A N 1
ATOM 1047 C CA . GLY A 1 140 ? 14.705 7.411 -2.975 1.00 87.88 140 GLY A CA 1
ATOM 1048 C C . GLY A 1 140 ? 15.923 7.325 -3.869 1.00 87.88 140 GLY A C 1
ATOM 1049 O O . GLY A 1 140 ? 15.904 7.702 -5.042 1.00 87.88 140 GLY A O 1
ATOM 1050 N N . LYS A 1 141 ? 17.000 6.811 -3.287 1.00 84.06 141 LYS A N 1
ATOM 1051 C CA . LYS A 1 141 ? 18.261 6.563 -3.973 1.00 84.06 141 LYS A CA 1
ATOM 1052 C C . LYS A 1 141 ? 18.804 5.211 -3.529 1.00 84.06 141 LYS A C 1
ATOM 1054 O O . LYS A 1 141 ? 18.798 4.907 -2.339 1.00 84.06 141 LYS A O 1
ATOM 1059 N N . ILE A 1 142 ? 19.255 4.405 -4.484 1.00 76.31 142 ILE A N 1
ATOM 1060 C CA . ILE A 1 142 ? 20.028 3.185 -4.224 1.00 76.31 142 ILE A CA 1
ATOM 1061 C C . ILE A 1 142 ? 21.392 3.392 -4.871 1.00 76.31 142 ILE A C 1
ATOM 1063 O O . ILE A 1 142 ? 21.482 3.641 -6.076 1.00 76.31 142 ILE A O 1
ATOM 1067 N N . ALA A 1 143 ? 22.448 3.329 -4.058 1.00 79.19 143 ALA A N 1
ATOM 1068 C CA . ALA A 1 143 ? 23.798 3.717 -4.457 1.00 79.19 143 ALA A CA 1
ATOM 1069 C C . ALA A 1 143 ? 23.807 5.112 -5.119 1.00 79.19 143 ALA A C 1
ATOM 1071 O O . ALA A 1 143 ? 23.481 6.109 -4.474 1.00 79.19 143 ALA A O 1
ATOM 1072 N N . PHE A 1 144 ? 24.136 5.195 -6.410 1.00 79.62 144 PHE A N 1
ATOM 1073 C CA . PHE A 1 144 ? 24.220 6.452 -7.159 1.00 79.62 144 PHE A CA 1
ATOM 1074 C C . PHE A 1 144 ? 22.960 6.777 -7.975 1.00 79.62 144 PHE A C 1
ATOM 1076 O O . PHE A 1 144 ? 22.867 7.879 -8.510 1.00 79.62 144 PHE A O 1
ATOM 1083 N N . LYS A 1 145 ? 21.973 5.871 -8.044 1.00 82.88 145 LYS A N 1
ATOM 1084 C CA . LYS A 1 145 ? 20.788 6.020 -8.899 1.00 82.88 145 LYS A CA 1
ATOM 1085 C C . LYS A 1 145 ? 19.558 6.411 -8.080 1.00 82.88 145 LYS A C 1
ATOM 1087 O O . LYS A 1 145 ? 19.144 5.684 -7.175 1.00 82.88 145 LYS A O 1
ATOM 1092 N N . SER A 1 146 ? 18.975 7.560 -8.409 1.00 88.50 146 SER A N 1
ATOM 1093 C CA . SER A 1 146 ? 17.669 7.965 -7.884 1.00 88.50 146 SER A CA 1
ATOM 1094 C C . SER A 1 146 ? 16.567 7.107 -8.493 1.00 88.50 146 SER A C 1
ATOM 1096 O O . SER A 1 146 ? 16.679 6.660 -9.636 1.00 88.50 146 SER A O 1
ATOM 1098 N N . PHE A 1 147 ? 15.495 6.896 -7.740 1.00 87.75 147 PHE A N 1
ATOM 1099 C CA . PHE A 1 147 ? 14.312 6.221 -8.243 1.00 87.75 147 PHE A CA 1
ATOM 1100 C C . PHE A 1 147 ? 13.030 6.891 -7.762 1.00 87.75 147 PHE A C 1
ATOM 1102 O O . PHE A 1 147 ? 12.974 7.480 -6.678 1.00 87.75 147 PHE A O 1
ATOM 1109 N N . VAL A 1 148 ? 11.988 6.742 -8.575 1.00 91.25 148 VAL A N 1
ATOM 1110 C CA . VAL A 1 148 ? 10.607 7.017 -8.189 1.00 91.25 148 VAL A CA 1
ATOM 1111 C C . VAL A 1 148 ? 9.834 5.711 -8.295 1.00 91.25 148 VAL A C 1
ATOM 1113 O O . VAL A 1 148 ? 9.847 5.054 -9.337 1.00 91.25 148 VAL A O 1
ATOM 1116 N N . ASN A 1 149 ? 9.176 5.332 -7.203 1.00 92.50 149 ASN A N 1
ATOM 1117 C CA . ASN A 1 149 ? 8.222 4.239 -7.184 1.00 92.50 149 ASN A CA 1
ATOM 1118 C C . ASN A 1 149 ? 6.815 4.782 -6.946 1.00 92.50 149 ASN A C 1
ATOM 1120 O O . ASN A 1 149 ? 6.604 5.561 -6.019 1.00 92.50 149 ASN A O 1
ATOM 1124 N N . ILE A 1 150 ? 5.871 4.363 -7.784 1.00 95.81 150 ILE A N 1
ATOM 1125 C CA . ILE A 1 150 ? 4.444 4.639 -7.613 1.00 95.81 150 ILE A CA 1
ATOM 1126 C C . ILE A 1 150 ? 3.727 3.309 -7.757 1.00 95.81 150 ILE A C 1
ATOM 1128 O O . ILE A 1 150 ? 3.817 2.671 -8.806 1.00 95.81 150 ILE A O 1
ATOM 1132 N N . THR A 1 151 ? 3.029 2.894 -6.709 1.00 96.12 151 THR A N 1
ATOM 1133 C CA . THR A 1 151 ? 2.331 1.612 -6.693 1.00 96.12 151 THR A CA 1
ATOM 1134 C C . THR A 1 151 ? 0.901 1.810 -6.229 1.00 96.12 151 THR A C 1
ATOM 1136 O O . THR A 1 151 ? 0.694 2.371 -5.157 1.00 96.12 151 THR A O 1
ATOM 1139 N N . THR A 1 152 ? -0.068 1.338 -7.009 1.00 98.19 152 THR A N 1
ATOM 1140 C CA . THR A 1 152 ? -1.490 1.364 -6.650 1.00 98.19 152 THR A CA 1
ATOM 1141 C C . THR A 1 152 ? -1.945 -0.043 -6.306 1.00 98.19 152 THR A C 1
ATOM 1143 O O . THR A 1 152 ? -1.766 -0.957 -7.106 1.00 98.19 152 THR A O 1
ATOM 1146 N N . PHE A 1 153 ? -2.505 -0.203 -5.112 1.00 98.38 153 PHE A N 1
ATOM 1147 C CA . PHE A 1 153 ? -3.183 -1.409 -4.662 1.00 98.38 153 PHE A CA 1
ATOM 1148 C C . PHE A 1 153 ? -4.692 -1.231 -4.797 1.00 98.38 153 PHE A C 1
ATOM 1150 O O . PHE A 1 153 ? -5.226 -0.180 -4.432 1.00 98.38 153 PHE A O 1
ATOM 1157 N N . GLU A 1 154 ? -5.362 -2.286 -5.245 1.00 98.38 154 GLU A N 1
ATOM 1158 C CA . GLU A 1 154 ? -6.814 -2.421 -5.216 1.00 98.38 154 GLU A CA 1
ATOM 1159 C C . GLU A 1 154 ? -7.164 -3.821 -4.720 1.00 98.38 154 GLU A C 1
ATOM 1161 O O . GLU A 1 154 ? -6.661 -4.808 -5.259 1.00 98.38 154 GLU A O 1
ATOM 1166 N N . GLY A 1 155 ? -8.025 -3.916 -3.708 1.00 98.06 155 GLY A N 1
ATOM 1167 C CA . GLY A 1 155 ? -8.469 -5.201 -3.174 1.00 98.06 155 GLY A CA 1
ATOM 1168 C C . GLY A 1 155 ? -9.817 -5.130 -2.478 1.00 98.06 155 GLY A C 1
ATOM 1169 O O . GLY A 1 155 ? -10.229 -4.070 -2.005 1.00 98.06 155 GLY A O 1
ATOM 1170 N N . GLN A 1 156 ? -10.492 -6.273 -2.418 1.00 97.44 156 GLN A N 1
ATOM 1171 C CA . GLN A 1 156 ? -11.788 -6.442 -1.769 1.00 97.44 156 GLN A CA 1
ATOM 1172 C C . GLN A 1 156 ? -11.598 -7.096 -0.405 1.00 97.44 156 GLN A C 1
ATOM 1174 O O . GLN A 1 156 ? -10.734 -7.960 -0.257 1.00 97.44 156 GLN A O 1
ATOM 1179 N N . ARG A 1 157 ? -12.397 -6.691 0.584 1.00 95.38 157 ARG A N 1
ATOM 1180 C CA . ARG A 1 157 ? -12.409 -7.337 1.897 1.00 95.38 157 ARG A CA 1
ATOM 1181 C C . ARG A 1 157 ? -12.796 -8.813 1.761 1.00 95.38 157 ARG A C 1
ATOM 1183 O O . ARG A 1 157 ? -13.781 -9.119 1.085 1.00 95.38 157 ARG A O 1
ATOM 1190 N N . SER A 1 158 ? -12.014 -9.675 2.404 1.00 89.12 158 SER A N 1
ATOM 1191 C CA . SER A 1 158 ? -12.202 -11.131 2.449 1.00 89.12 158 SER A CA 1
ATOM 1192 C C . SER A 1 158 ? -13.025 -11.581 3.648 1.00 89.12 158 SER A C 1
ATOM 1194 O O . SER A 1 158 ? -12.974 -10.886 4.691 1.00 89.12 158 SER A O 1
#